Protein AF-A0A2K8NVU2-F1 (afdb_monomer)

Secondary structure (DSSP, 8-state):
-HHHHHHHTT--SBPGGGPBPHHHHHHHHHTTEEEPPPSSTTSPP-EEEPHHHHHHHHTS-S-HHHHHHHHHHHHHHHHHHHHHHHHHHHHSPPP-EEEEETTT--EEEESS----B-TTT-PBEEE---

Mean predicted aligned error: 15.33 Å

Nearest PDB structures (foldseek):
  1cfw-assembly1_A  TM=6.955E-01  e=1.446E-01  Megalodesulfovibrio gigas
  1dcd-assembly1_A  TM=6.981E-01  e=4.966E-01  Megalodesulfovibrio gigas
  1dhg-assembly1_A  TM=6.932E-01  e=5.282E-01  Megalodesulfovibrio gigas
  2ji3-assembly2_D  TM=7.157E-01  e=2.971E+00  Desulfarculus baarsii
  8s0b-assembly1_3  TM=6.403E-01  e=1.814E+00  Homo sapiens

Sequence (130 aa):
MVHQYCHQIEVRDTSSNGRHNRKFKYYAEQVHLKVHSPIIKHIGYTTDVSEYLNKYFEDLDIDHTKINAFKNVNWLNNHADLQAEIEKMLAEKPKRYKYECGLCFYDFSSKHDMELKCLKCENPLVKKSL

pLDDT: mean 76.45, std 11.96, range [46.09, 92.44]

Radius of gyration: 23.17 Å; Cα contacts (8 Å, |Δi|>4): 134; chains: 1; bounding box: 42×27×65 Å

Organism: NCBI:txid214888

Solvent-accessible surface area (backbone atoms only — not comparable to full-atom values): 7814 Å² total; per-residue (Å²): 108,64,69,59,52,32,50,76,70,73,38,50,60,56,37,90,72,36,32,65,17,72,68,36,48,51,59,36,45,74,72,47,36,39,81,52,78,46,94,43,62,80,50,78,85,57,70,45,79,24,73,67,53,49,51,56,53,70,71,45,99,61,70,59,66,63,53,50,51,55,50,49,60,60,45,60,76,73,34,58,70,56,51,53,49,50,52,53,57,67,69,54,68,79,68,67,42,38,28,33,21,90,85,76,68,50,74,49,76,34,79,57,93,73,94,45,60,33,93,87,76,66,43,65,41,42,77,52,83,129

Structure (mmCIF, N/CA/C/O backbone):
data_AF-A0A2K8NVU2-F1
#
_entry.id   AF-A0A2K8NVU2-F1
#
loop_
_atom_site.group_PDB
_atom_site.id
_atom_site.type_symbol
_atom_site.label_atom_id
_atom_site.label_alt_id
_atom_site.label_comp_id
_atom_site.label_asym_id
_atom_site.label_entity_id
_atom_site.label_seq_id
_atom_site.pdbx_PDB_ins_code
_atom_site.Cartn_x
_atom_site.Cartn_y
_atom_site.Cartn_z
_atom_site.occupancy
_atom_site.B_iso_or_equiv
_atom_site.auth_seq_id
_atom_site.auth_comp_id
_atom_site.auth_asym_id
_atom_site.auth_atom_id
_atom_site.pdbx_PDB_model_num
ATOM 1 N N . MET A 1 1 ? 0.816 2.705 -18.218 1.00 67.19 1 MET A N 1
ATOM 2 C CA . MET A 1 1 ? -0.030 1.989 -19.203 1.00 67.19 1 MET A CA 1
ATOM 3 C C . MET A 1 1 ? -1.211 1.259 -18.565 1.00 67.19 1 MET A C 1
ATOM 5 O O . MET A 1 1 ? -2.327 1.565 -18.950 1.00 67.19 1 MET A O 1
ATOM 9 N N . VAL A 1 2 ? -1.028 0.376 -17.570 1.00 79.81 2 VAL A N 1
ATOM 10 C CA . VAL A 1 2 ? -2.155 -0.341 -16.916 1.00 79.81 2 VAL A CA 1
ATOM 11 C C . VAL A 1 2 ? -3.229 0.577 -16.335 1.00 79.81 2 VAL A C 1
ATOM 13 O O . VAL A 1 2 ? -4.403 0.351 -16.586 1.00 79.81 2 VAL A O 1
ATOM 16 N N . HIS A 1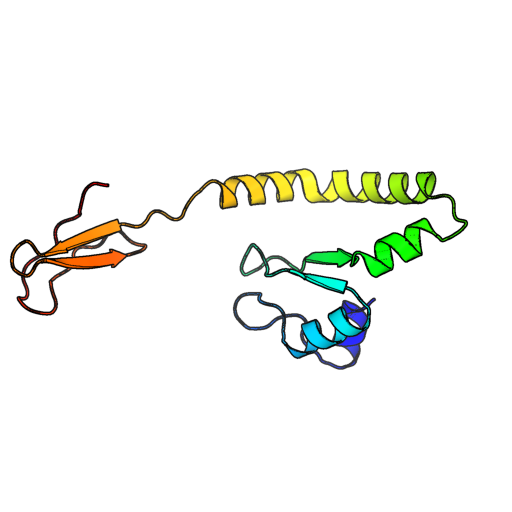 3 ? -2.838 1.637 -15.622 1.00 73.94 3 HIS A N 1
ATOM 17 C CA . HIS A 1 3 ? -3.777 2.630 -15.082 1.00 73.94 3 HIS A CA 1
ATOM 18 C C . HIS A 1 3 ? -4.675 3.239 -16.170 1.00 73.94 3 HIS A C 1
ATOM 20 O O . HIS A 1 3 ? -5.885 3.346 -16.014 1.00 73.94 3 HIS A O 1
ATOM 26 N N . GLN A 1 4 ? -4.086 3.574 -17.319 1.00 74.31 4 GLN A N 1
ATOM 27 C CA . GLN A 1 4 ? -4.809 4.158 -18.445 1.00 74.31 4 GLN A CA 1
ATOM 28 C C . GLN A 1 4 ? -5.745 3.144 -19.115 1.00 74.31 4 GLN A C 1
ATOM 30 O O . GLN A 1 4 ? -6.880 3.490 -19.426 1.00 74.31 4 GLN A O 1
ATOM 35 N N . TYR A 1 5 ? -5.303 1.893 -19.273 1.00 81.81 5 TYR A N 1
ATOM 36 C CA . TYR A 1 5 ? -6.149 0.805 -19.769 1.00 81.81 5 TYR A CA 1
ATOM 37 C C . TYR A 1 5 ? -7.344 0.558 -18.839 1.00 81.81 5 TYR A C 1
ATOM 39 O O . TYR A 1 5 ? -8.484 0.576 -19.291 1.00 81.81 5 TYR A O 1
ATOM 47 N N . CYS A 1 6 ? -7.103 0.407 -17.533 1.00 83.00 6 CYS A N 1
ATOM 48 C CA . CYS A 1 6 ? -8.152 0.224 -16.529 1.00 83.00 6 CYS A CA 1
ATOM 49 C C . CYS A 1 6 ? -9.149 1.389 -16.531 1.00 83.00 6 CYS A C 1
ATOM 51 O O . CYS A 1 6 ? -10.354 1.152 -16.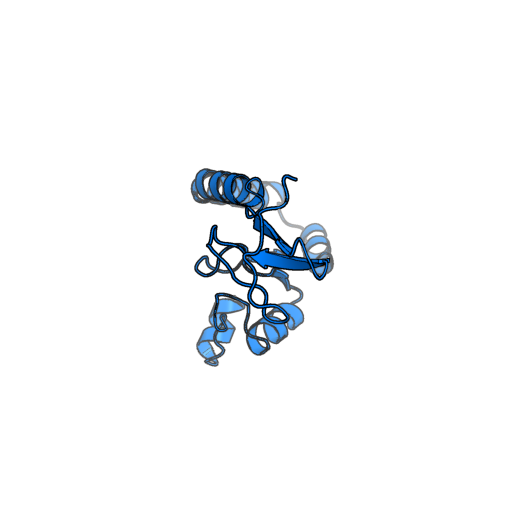520 1.00 83.00 6 CYS A O 1
ATOM 53 N N . HIS A 1 7 ? -8.665 2.628 -16.643 1.00 81.56 7 HIS A N 1
ATOM 54 C CA . HIS A 1 7 ? -9.517 3.807 -16.770 1.00 81.56 7 HIS A CA 1
ATOM 55 C C . HIS A 1 7 ? -10.415 3.755 -18.018 1.00 81.56 7 HIS A C 1
ATOM 57 O O . HIS A 1 7 ? -11.602 4.052 -17.927 1.00 81.56 7 HIS A O 1
ATOM 63 N N . GLN A 1 8 ? -9.878 3.351 -19.175 1.00 87.50 8 GLN A N 1
ATOM 64 C CA . GLN A 1 8 ? -10.642 3.231 -20.427 1.00 87.50 8 GLN A CA 1
ATOM 65 C C . GLN A 1 8 ? -11.762 2.183 -20.359 1.00 87.50 8 GLN A C 1
ATOM 67 O O . GLN A 1 8 ? -12.778 2.347 -21.026 1.00 87.50 8 GLN A O 1
ATOM 72 N N . ILE A 1 9 ? -11.596 1.134 -19.548 1.00 89.38 9 ILE A N 1
ATOM 73 C CA . ILE A 1 9 ? -12.610 0.085 -19.333 1.00 89.38 9 ILE A CA 1
ATOM 74 C C . ILE A 1 9 ? -13.405 0.278 -18.030 1.00 89.38 9 ILE A C 1
ATOM 76 O O . ILE A 1 9 ? -13.975 -0.679 -17.502 1.00 89.38 9 ILE A O 1
ATOM 80 N N . GLU A 1 10 ? -13.399 1.497 -17.481 1.00 87.56 10 GLU A N 1
ATOM 81 C CA . GLU A 1 10 ? -14.121 1.895 -16.262 1.00 87.56 10 GLU A CA 1
ATOM 82 C C . GLU A 1 10 ? -13.770 1.071 -15.007 1.00 87.56 10 GLU A C 1
ATOM 84 O O . GLU A 1 10 ? -14.504 1.020 -14.012 1.00 87.56 10 GLU A O 1
ATOM 89 N N . VAL A 1 11 ? -12.606 0.426 -15.008 1.00 86.12 11 VAL A N 1
ATOM 90 C CA . VAL A 1 11 ? -12.055 -0.233 -13.832 1.00 86.12 11 VAL A CA 1
ATOM 91 C C . VAL A 1 11 ? -11.384 0.827 -12.978 1.00 86.12 11 VAL A C 1
ATOM 93 O O . VAL A 1 11 ? -10.339 1.370 -13.320 1.00 86.12 11 VAL A O 1
ATOM 96 N N . ARG A 1 12 ? -11.982 1.096 -11.817 1.00 82.44 12 ARG A N 1
ATOM 97 C CA . ARG A 1 12 ? -11.358 1.952 -10.810 1.00 82.44 12 ARG A CA 1
ATOM 98 C C . ARG A 1 12 ? -10.084 1.300 -10.317 1.00 82.44 12 ARG A C 1
ATOM 100 O O . ARG A 1 12 ? -10.108 0.154 -9.870 1.00 82.44 12 ARG A O 1
ATOM 107 N N . ASP A 1 13 ? -9.018 2.077 -10.283 1.00 74.12 13 ASP A N 1
ATOM 108 C CA . ASP A 1 13 ? -7.774 1.622 -9.692 1.00 74.12 13 ASP A CA 1
ATOM 109 C C . ASP A 1 13 ? -7.960 1.428 -8.175 1.00 74.12 13 ASP A C 1
ATOM 111 O O . ASP A 1 13 ? -7.405 0.486 -7.609 1.00 74.12 13 ASP A O 1
ATOM 115 N N . THR A 1 14 ? -8.801 2.255 -7.515 1.00 72.94 14 THR A N 1
ATOM 116 C CA . THR A 1 14 ? -9.146 2.246 -6.067 1.00 72.94 14 THR A CA 1
ATOM 117 C C . THR A 1 14 ? -10.462 1.606 -5.664 1.00 72.94 14 THR A C 1
ATOM 119 O O . THR A 1 14 ? -11.495 1.687 -6.323 1.00 72.94 14 THR A O 1
ATOM 122 N N . SER A 1 15 ? -10.397 0.961 -4.499 1.00 73.88 15 SER A N 1
ATOM 123 C CA . SER A 1 15 ? -11.511 0.623 -3.628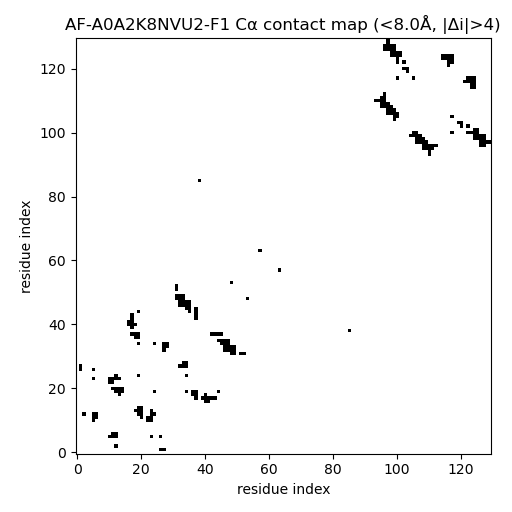 1.00 73.88 15 SER A CA 1
ATOM 124 C C . SER A 1 15 ? -11.552 1.598 -2.444 1.00 73.88 15 SER A C 1
ATOM 126 O O . SER A 1 15 ? -10.656 2.423 -2.249 1.00 73.88 15 SER A O 1
ATOM 128 N N . SER A 1 16 ? -12.604 1.517 -1.632 1.00 69.69 16 SER A N 1
ATOM 129 C CA . SER A 1 16 ? -12.739 2.316 -0.411 1.00 69.69 16 SER A CA 1
ATOM 130 C C . SER A 1 16 ? -11.494 2.215 0.483 1.00 69.69 16 SER A C 1
ATOM 132 O O . SER A 1 16 ? -11.016 1.110 0.743 1.00 69.69 16 SER A O 1
ATOM 134 N N . ASN A 1 17 ? -11.028 3.351 1.019 1.00 66.06 17 ASN A N 1
ATOM 135 C CA . ASN A 1 17 ? -9.814 3.483 1.846 1.00 66.06 17 ASN A CA 1
ATOM 136 C C . ASN A 1 17 ? -8.477 3.333 1.096 1.00 66.06 17 ASN A C 1
ATOM 138 O O . ASN A 1 17 ? -7.490 2.900 1.688 1.00 66.06 17 ASN A O 1
ATOM 142 N N . GLY A 1 18 ? -8.447 3.647 -0.198 1.00 67.88 18 GLY A N 1
ATOM 143 C CA . GLY A 1 18 ? -7.218 3.710 -0.987 1.00 67.88 18 GLY A CA 1
ATOM 144 C C . GLY A 1 18 ? -6.718 2.361 -1.495 1.00 67.88 18 GLY A C 1
ATOM 145 O O . GLY A 1 18 ? -5.883 2.350 -2.379 1.00 67.88 18 GLY A O 1
ATOM 146 N N . ARG A 1 19 ? -7.218 1.215 -1.007 1.00 72.00 19 ARG A N 1
ATOM 147 C CA . ARG A 1 19 ? -6.747 -0.121 -1.433 1.00 72.00 19 ARG A CA 1
ATOM 148 C C . ARG A 1 19 ? -7.004 -0.372 -2.919 1.00 72.00 19 ARG A C 1
ATOM 150 O O . ARG A 1 19 ? -8.072 -0.013 -3.411 1.00 72.00 19 ARG A O 1
ATOM 157 N N . HIS A 1 20 ? -6.109 -1.095 -3.589 1.00 75.12 20 HIS A N 1
ATOM 158 C CA . HIS A 1 20 ? -6.333 -1.520 -4.972 1.00 75.12 20 HIS A CA 1
ATOM 159 C C . HIS A 1 20 ? -7.643 -2.289 -5.147 1.00 75.12 20 HIS A C 1
ATOM 161 O O . HIS A 1 20 ? -7.963 -3.199 -4.376 1.00 75.12 20 HIS A O 1
ATOM 167 N N . ASN A 1 21 ? -8.386 -1.944 -6.196 1.00 84.62 21 ASN A N 1
ATOM 168 C CA . ASN A 1 21 ? -9.544 -2.717 -6.614 1.00 84.62 21 ASN A CA 1
ATOM 169 C C . ASN A 1 21 ? -9.103 -4.115 -7.081 1.00 84.62 21 ASN A C 1
ATOM 171 O O . ASN A 1 21 ? -8.086 -4.259 -7.757 1.00 84.62 21 ASN A O 1
ATOM 175 N N . ARG A 1 22 ? -9.889 -5.155 -6.773 1.00 86.06 22 ARG A N 1
ATOM 176 C CA . ARG A 1 22 ? -9.590 -6.534 -7.192 1.00 86.06 22 ARG A CA 1
ATOM 177 C C . ARG A 1 22 ? -9.466 -6.671 -8.716 1.00 86.06 22 ARG A C 1
ATOM 179 O O . ARG A 1 22 ? -8.613 -7.420 -9.175 1.00 86.06 22 ARG A O 1
ATOM 186 N N . LYS A 1 23 ? -10.278 -5.934 -9.485 1.00 87.75 23 LYS A N 1
ATOM 187 C CA . LYS A 1 23 ? -10.213 -5.910 -10.954 1.00 87.75 23 LYS A CA 1
ATOM 188 C C . LYS A 1 23 ? -8.937 -5.234 -11.447 1.00 87.75 23 LYS A C 1
ATOM 190 O O . LYS A 1 23 ? -8.262 -5.795 -12.298 1.00 87.75 23 LYS A O 1
ATOM 195 N N . PHE A 1 24 ? -8.570 -4.084 -10.878 1.00 87.56 24 PHE A N 1
ATOM 196 C CA . PHE A 1 24 ? -7.297 -3.434 -11.201 1.00 87.56 24 PHE A CA 1
ATOM 197 C C . PHE A 1 24 ? -6.120 -4.366 -10.919 1.00 87.56 24 PHE A C 1
ATOM 199 O O . PHE A 1 24 ? -5.285 -4.587 -11.789 1.00 87.56 24 PHE A O 1
ATOM 206 N N . LYS A 1 25 ? -6.091 -4.947 -9.713 1.00 86.75 25 LYS A N 1
ATOM 207 C CA . LYS A 1 25 ? -5.034 -5.863 -9.290 1.00 86.75 25 LYS A CA 1
ATOM 208 C C . LYS A 1 25 ? -4.890 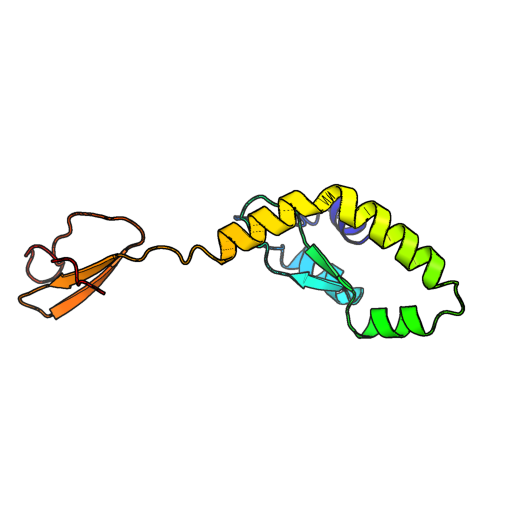-7.024 -10.273 1.00 86.75 25 LYS A C 1
ATOM 210 O O . LYS A 1 25 ? -3.781 -7.307 -10.698 1.00 86.75 25 LYS A O 1
ATOM 215 N N . TYR A 1 26 ? -6.009 -7.619 -10.679 1.00 89.19 26 TYR A N 1
ATOM 216 C CA . TYR A 1 26 ? -6.024 -8.674 -11.685 1.00 89.19 26 TYR A CA 1
ATOM 217 C C . TYR A 1 26 ? -5.344 -8.235 -12.990 1.00 89.19 26 TYR A C 1
ATOM 219 O O . TYR A 1 26 ? -4.398 -8.886 -13.419 1.00 89.19 26 TYR A O 1
ATOM 227 N N . TYR A 1 27 ? -5.757 -7.114 -13.591 1.00 87.75 27 TYR A N 1
ATOM 228 C CA . TYR A 1 27 ? -5.161 -6.639 -14.848 1.00 87.75 27 TYR A CA 1
ATOM 229 C C . TYR A 1 27 ? -3.685 -6.246 -14.709 1.00 87.75 27 TYR A C 1
ATOM 231 O O . TYR A 1 27 ? -2.899 -6.500 -15.617 1.00 87.75 27 TYR A O 1
ATOM 239 N N . ALA A 1 28 ? -3.295 -5.659 -13.577 1.00 85.94 28 ALA A N 1
ATOM 240 C CA . ALA A 1 28 ? -1.902 -5.334 -13.291 1.00 85.94 28 ALA A CA 1
ATOM 241 C C . ALA A 1 28 ? -1.033 -6.599 -13.179 1.00 85.94 28 ALA A C 1
ATOM 243 O O . ALA A 1 28 ? 0.050 -6.659 -13.755 1.00 85.94 28 ALA A O 1
ATOM 244 N N . GLU A 1 29 ? -1.523 -7.633 -12.496 1.00 86.94 29 GLU A N 1
ATOM 245 C CA . GLU A 1 29 ? -0.816 -8.910 -12.361 1.00 86.94 29 GLU A CA 1
ATOM 246 C C . GLU A 1 29 ? -0.733 -9.674 -13.695 1.00 86.94 29 GLU A C 1
ATOM 248 O O . GLU A 1 29 ? 0.275 -10.333 -13.941 1.00 86.94 29 GLU A O 1
ATOM 253 N N . GLN A 1 30 ? -1.724 -9.537 -14.592 1.00 87.25 30 GLN A N 1
ATOM 254 C CA . GLN A 1 30 ? -1.676 -10.123 -15.945 1.00 87.25 30 GLN A CA 1
ATOM 255 C C . GLN A 1 30 ? -0.524 -9.579 -16.798 1.00 87.25 30 GLN A C 1
ATOM 257 O O . GLN A 1 30 ? -0.008 -10.292 -17.650 1.00 87.25 30 GLN A O 1
ATOM 262 N N . VAL A 1 31 ? -0.103 -8.335 -16.566 1.00 84.00 31 VAL A N 1
ATOM 263 C CA . VAL A 1 31 ? 1.070 -7.750 -17.234 1.00 84.00 31 VAL A CA 1
ATOM 264 C C . VAL A 1 31 ? 2.317 -7.805 -16.355 1.00 84.00 31 VAL A C 1
ATOM 266 O O . VAL A 1 31 ? 3.233 -7.008 -16.530 1.00 84.00 31 VAL A O 1
ATOM 269 N N . HIS A 1 32 ? 2.348 -8.724 -15.390 1.00 81.81 32 HIS A N 1
ATOM 270 C CA . HIS A 1 32 ? 3.489 -8.968 -14.514 1.00 81.81 32 HIS A CA 1
ATOM 271 C C . HIS A 1 32 ? 3.920 -7.750 -13.676 1.00 81.81 32 HIS A C 1
ATOM 273 O O . HIS A 1 32 ? 5.105 -7.585 -13.381 1.00 81.81 32 HIS A O 1
ATOM 279 N N . LEU A 1 33 ? 2.983 -6.901 -13.248 1.00 82.69 33 LEU A N 1
ATOM 280 C CA . LEU A 1 33 ? 3.251 -5.879 -12.234 1.00 82.69 33 LEU A CA 1
ATOM 281 C C . LEU A 1 33 ? 2.938 -6.405 -10.833 1.00 82.69 33 LEU A C 1
ATOM 283 O O . LEU A 1 33 ? 1.969 -7.136 -10.621 1.00 82.69 33 LEU A O 1
ATOM 287 N N . LYS A 1 34 ? 3.743 -5.987 -9.856 1.00 80.81 34 LYS A N 1
ATOM 288 C CA . LYS A 1 34 ? 3.502 -6.240 -8.439 1.00 80.81 34 LYS A CA 1
ATOM 289 C C . LYS A 1 34 ? 2.721 -5.075 -7.844 1.00 80.81 34 LYS A C 1
ATOM 291 O O . LYS A 1 34 ? 3.109 -3.916 -7.957 1.00 80.81 34 LYS A O 1
ATOM 296 N N . VAL A 1 35 ? 1.600 -5.398 -7.212 1.00 77.81 35 VAL A N 1
ATOM 297 C CA . VAL A 1 35 ? 0.640 -4.422 -6.693 1.00 77.81 35 VAL A CA 1
ATOM 298 C C . VAL A 1 35 ? 0.786 -4.323 -5.176 1.00 77.81 35 VAL A C 1
ATOM 300 O O . VAL A 1 35 ? 0.526 -5.297 -4.463 1.00 77.81 35 VAL A O 1
ATOM 303 N N . HIS A 1 36 ? 1.192 -3.157 -4.672 1.00 75.94 36 HIS A N 1
ATOM 304 C CA . HIS A 1 36 ? 1.441 -2.946 -3.246 1.00 75.94 36 HIS A CA 1
ATOM 305 C C . HIS A 1 36 ? 0.221 -2.362 -2.546 1.00 75.94 36 HIS A C 1
ATOM 307 O O . HIS A 1 36 ? -0.518 -1.560 -3.102 1.00 75.94 36 HIS A O 1
ATOM 313 N N . SER A 1 37 ? -0.021 -2.753 -1.292 1.00 70.31 37 SER A N 1
ATOM 314 C CA . SER A 1 37 ? -1.055 -2.057 -0.523 1.00 70.31 37 SER A CA 1
ATOM 315 C C . SER A 1 37 ? -0.632 -0.599 -0.317 1.00 70.31 37 SER A C 1
ATOM 317 O O . SER A 1 37 ? 0.525 -0.367 0.034 1.00 70.31 37 SER A O 1
ATOM 319 N N . PRO A 1 38 ? -1.542 0.370 -0.499 1.00 66.69 38 PRO A N 1
ATOM 320 C CA . PRO A 1 38 ? -1.215 1.772 -0.301 1.00 66.69 38 PRO A CA 1
ATOM 321 C C . PRO A 1 38 ? -0.779 1.993 1.137 1.00 66.69 38 PRO A C 1
ATOM 323 O O . PRO A 1 38 ? -1.431 1.522 2.075 1.00 66.69 38 PRO A O 1
ATOM 326 N N . ILE A 1 39 ? 0.309 2.738 1.288 1.00 64.81 39 ILE A N 1
ATOM 327 C CA . ILE A 1 39 ? 0.874 3.082 2.591 1.00 64.81 39 ILE A CA 1
ATOM 328 C C . ILE A 1 39 ? -0.056 4.075 3.314 1.00 64.81 39 ILE A C 1
ATOM 330 O O . ILE A 1 39 ? -0.218 4.001 4.530 1.00 64.81 39 ILE A O 1
ATOM 334 N N . ILE A 1 40 ? -0.744 4.952 2.567 1.00 64.12 40 ILE A N 1
ATOM 335 C CA . ILE A 1 40 ? -1.639 5.996 3.092 1.00 64.12 40 ILE A CA 1
ATOM 336 C C . ILE A 1 40 ? -2.991 5.944 2.360 1.00 64.12 40 ILE A C 1
ATOM 338 O O . ILE A 1 40 ? -3.040 5.737 1.151 1.00 64.12 40 ILE A O 1
ATOM 342 N N . LYS A 1 41 ? -4.104 6.171 3.082 1.00 57.41 41 LYS A N 1
ATOM 343 C CA . LYS A 1 41 ? -5.498 6.072 2.576 1.00 57.41 41 LYS A CA 1
ATOM 344 C C . LYS A 1 41 ? -5.829 6.957 1.355 1.00 57.41 41 LYS A C 1
ATOM 346 O O . LYS A 1 41 ? -6.896 6.769 0.772 1.00 57.41 41 LYS A O 1
ATOM 351 N N . HIS A 1 42 ? -4.957 7.899 0.990 1.00 53.59 42 HIS A N 1
ATOM 352 C CA . HIS A 1 42 ? -5.210 8.944 -0.012 1.00 53.59 42 HIS A CA 1
ATOM 353 C C . HIS A 1 42 ? -4.046 9.196 -0.978 1.00 53.59 42 HIS A C 1
ATOM 355 O O . HIS A 1 42 ? -4.164 10.068 -1.834 1.00 53.59 42 HIS A O 1
ATOM 361 N N . ILE A 1 43 ? -2.942 8.455 -0.860 1.00 56.84 43 ILE A N 1
ATOM 362 C CA . ILE A 1 43 ? -1.842 8.559 -1.822 1.00 56.84 43 ILE A CA 1
ATOM 363 C C . ILE A 1 43 ? -2.090 7.559 -2.946 1.00 56.84 43 ILE A C 1
ATOM 365 O O . ILE A 1 43 ? -2.599 6.459 -2.713 1.00 56.84 43 ILE A O 1
ATOM 369 N N . GLY A 1 44 ? -1.774 7.988 -4.169 1.00 51.88 44 GLY A N 1
ATOM 370 C CA . GLY A 1 44 ? -1.830 7.158 -5.362 1.00 51.88 44 GLY A CA 1
ATOM 371 C C . GLY A 1 44 ? -0.962 5.904 -5.249 1.00 51.88 44 GLY A C 1
ATOM 372 O O . GLY A 1 44 ? -0.204 5.694 -4.305 1.00 51.88 44 GLY A O 1
ATOM 373 N N . TYR A 1 45 ? -1.115 5.035 -6.228 1.00 62.66 45 TYR A N 1
ATOM 374 C CA . TYR A 1 45 ? -0.568 3.693 -6.185 1.00 62.66 45 TYR A CA 1
ATOM 375 C C . TYR A 1 45 ? 0.914 3.589 -6.442 1.00 62.66 45 TYR A C 1
ATOM 377 O O . TYR A 1 45 ? 1.447 4.288 -7.297 1.00 62.66 45 TYR A O 1
ATOM 385 N N . THR A 1 46 ? 1.529 2.603 -5.795 1.00 63.81 46 THR A N 1
ATOM 386 C CA . THR A 1 46 ? 2.843 2.097 -6.167 1.00 63.81 46 THR A CA 1
ATOM 387 C C . THR A 1 46 ? 2.701 0.696 -6.756 1.00 63.81 46 THR A C 1
ATOM 389 O O . THR A 1 46 ? 2.189 -0.239 -6.134 1.00 63.81 46 THR A O 1
ATOM 392 N N . THR A 1 47 ? 3.118 0.569 -8.010 1.00 67.38 47 THR A N 1
ATOM 393 C CA . THR A 1 47 ? 3.293 -0.713 -8.689 1.00 67.38 47 THR A CA 1
ATOM 394 C C . THR A 1 47 ? 4.765 -0.881 -8.991 1.00 67.38 47 THR A C 1
ATOM 396 O O . THR A 1 47 ? 5.344 -0.004 -9.632 1.00 67.38 47 THR A O 1
ATOM 399 N N . ASP A 1 48 ? 5.325 -2.013 -8.593 1.00 70.94 48 ASP A N 1
ATOM 400 C CA . ASP A 1 48 ? 6.702 -2.354 -8.918 1.00 70.94 48 ASP A CA 1
ATOM 401 C C . ASP A 1 48 ? 6.739 -3.336 -10.084 1.00 70.94 48 ASP A C 1
ATOM 403 O O . ASP A 1 48 ? 5.825 -4.140 -10.305 1.00 70.94 48 ASP A O 1
ATOM 407 N N . VAL A 1 49 ? 7.820 -3.263 -10.848 1.00 76.00 49 VAL A N 1
ATOM 408 C CA . VAL A 1 49 ? 8.113 -4.226 -11.905 1.00 76.00 49 VAL A CA 1
ATOM 409 C C . VAL A 1 49 ? 8.392 -5.583 -11.246 1.00 76.00 49 VAL A C 1
ATOM 411 O O . VAL A 1 49 ? 9.166 -5.660 -10.291 1.00 76.00 49 VAL A O 1
ATOM 414 N N . SER A 1 50 ? 7.742 -6.659 -11.703 1.00 77.06 50 SER A N 1
ATOM 415 C CA . SER A 1 50 ? 8.041 -8.000 -11.176 1.00 77.06 50 SER A CA 1
ATOM 416 C C . SER A 1 50 ? 9.460 -8.447 -11.530 1.00 77.06 50 SER A C 1
ATOM 418 O O . SER A 1 50 ? 10.052 -7.973 -12.498 1.00 77.06 50 SER A O 1
ATOM 420 N N . GLU A 1 51 ? 9.981 -9.435 -10.798 1.00 77.50 51 GLU A N 1
ATOM 421 C CA . GLU A 1 51 ? 11.288 -10.040 -11.094 1.00 77.50 51 GLU A CA 1
ATOM 422 C C . GLU A 1 51 ? 11.400 -10.550 -12.536 1.00 77.50 51 GLU A C 1
ATOM 424 O O . GLU A 1 51 ? 12.461 -10.437 -13.141 1.00 77.50 51 GLU A O 1
ATOM 429 N N . TYR A 1 52 ? 10.308 -11.065 -13.107 1.00 76.94 52 TYR A N 1
ATOM 430 C CA . TYR A 1 52 ? 10.276 -11.514 -14.498 1.00 76.94 52 TYR A CA 1
ATOM 431 C C . TYR A 1 52 ? 10.527 -10.362 -15.478 1.00 76.94 52 TYR A C 1
ATOM 433 O O . TYR A 1 52 ? 11.373 -10.475 -16.360 1.00 76.94 52 TYR A O 1
ATOM 441 N N . LEU A 1 53 ? 9.827 -9.239 -15.303 1.00 76.69 53 LEU A N 1
ATOM 442 C CA . LEU A 1 53 ? 10.006 -8.069 -16.161 1.00 76.69 53 LEU A CA 1
ATOM 443 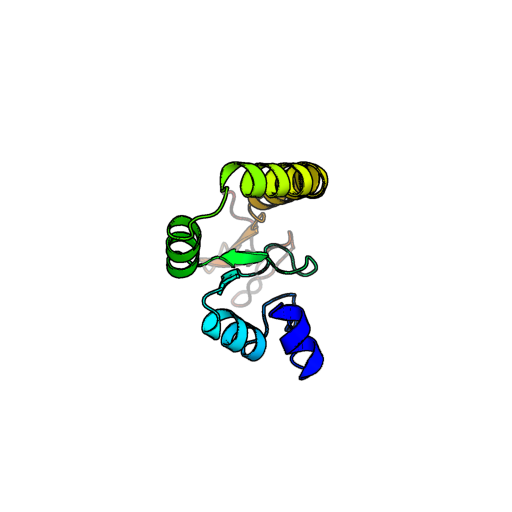C C . LEU A 1 53 ? 11.341 -7.363 -15.919 1.00 76.69 53 LEU A C 1
ATOM 445 O O . LEU A 1 53 ? 11.872 -6.777 -16.854 1.00 76.69 53 LEU A O 1
ATOM 449 N N . ASN A 1 54 ? 11.886 -7.419 -14.701 1.00 78.56 54 ASN A N 1
ATOM 450 C CA . ASN A 1 54 ? 13.230 -6.911 -14.429 1.00 78.56 54 ASN A CA 1
ATOM 451 C C . ASN A 1 54 ? 14.282 -7.712 -15.195 1.00 78.56 54 ASN A C 1
ATOM 453 O O . ASN A 1 54 ? 15.103 -7.107 -15.871 1.00 78.56 54 ASN A O 1
ATOM 457 N N . LYS A 1 55 ? 14.200 -9.049 -15.181 1.00 80.44 55 LYS A N 1
ATOM 458 C CA . LYS A 1 55 ? 15.082 -9.899 -15.995 1.00 80.44 55 LYS A CA 1
ATOM 459 C C . LYS A 1 55 ? 14.906 -9.641 -17.485 1.00 80.44 55 LYS A C 1
ATOM 461 O O . LYS A 1 55 ? 15.880 -9.422 -18.186 1.00 80.44 55 LYS A O 1
ATOM 466 N N . TYR A 1 56 ? 13.659 -9.579 -17.952 1.00 81.44 56 TYR A N 1
ATOM 467 C CA . TYR A 1 56 ? 13.380 -9.241 -19.345 1.00 81.44 56 TYR A CA 1
ATOM 468 C C . TYR A 1 56 ? 13.962 -7.876 -19.726 1.00 81.44 56 TYR A C 1
ATOM 470 O O . TYR A 1 56 ? 14.505 -7.731 -20.810 1.00 81.44 56 TYR A O 1
ATOM 478 N N . PHE A 1 57 ? 13.864 -6.879 -18.842 1.00 81.31 57 PHE A N 1
ATOM 479 C CA . PHE A 1 57 ? 14.488 -5.578 -19.046 1.00 81.31 57 PHE A CA 1
ATOM 480 C C . PHE A 1 57 ? 16.010 -5.708 -19.128 1.00 81.31 57 PHE A C 1
ATOM 482 O O . PHE A 1 57 ? 16.572 -5.217 -20.093 1.00 81.31 57 PHE A O 1
ATOM 489 N N . GLU A 1 58 ? 16.661 -6.395 -18.187 1.00 83.25 58 GLU A N 1
ATOM 490 C CA . GLU A 1 58 ? 18.115 -6.633 -18.184 1.00 83.25 58 GLU A CA 1
ATOM 491 C C . GLU A 1 58 ? 18.613 -7.343 -19.457 1.00 83.25 58 GLU A C 1
ATOM 493 O O . GLU A 1 58 ? 19.691 -7.015 -19.949 1.00 83.25 58 GLU A O 1
ATOM 498 N N . ASP A 1 59 ? 17.806 -8.245 -20.021 1.00 86.25 59 ASP A N 1
ATOM 499 C CA . ASP A 1 59 ? 18.122 -9.007 -21.236 1.00 86.25 59 ASP A CA 1
ATOM 500 C C . ASP A 1 59 ? 17.949 -8.200 -22.540 1.00 86.25 59 ASP A C 1
ATOM 502 O O . ASP A 1 59 ? 18.367 -8.649 -23.611 1.00 86.25 59 ASP A O 1
ATOM 506 N N . LEU A 1 60 ? 17.326 -7.016 -22.495 1.00 83.50 60 LEU A N 1
ATOM 507 C CA . LEU A 1 60 ? 17.204 -6.158 -23.674 1.00 83.50 60 LEU A CA 1
ATOM 508 C C . LEU A 1 60 ? 18.561 -5.535 -24.021 1.00 83.50 60 LEU A C 1
ATOM 510 O O . LEU A 1 60 ? 19.214 -4.926 -23.172 1.00 83.50 60 LEU A O 1
ATOM 514 N N . ASP A 1 61 ? 18.930 -5.598 -25.302 1.00 85.81 61 ASP A N 1
ATOM 515 C CA . ASP A 1 61 ? 20.112 -4.927 -25.859 1.00 85.81 61 ASP A CA 1
ATOM 516 C C . ASP A 1 61 ? 19.859 -3.415 -26.019 1.00 85.81 61 ASP A C 1
ATOM 518 O O . ASP A 1 61 ? 19.670 -2.877 -27.111 1.00 85.81 61 ASP A O 1
ATOM 522 N N . ILE A 1 62 ? 19.738 -2.732 -24.880 1.00 84.56 62 ILE A N 1
ATOM 523 C CA . ILE A 1 62 ? 19.495 -1.294 -24.763 1.00 84.56 62 ILE A CA 1
ATOM 524 C C . ILE A 1 62 ? 20.503 -0.664 -23.800 1.00 84.56 62 ILE A C 1
ATOM 526 O O . ILE A 1 62 ? 21.067 -1.314 -22.924 1.00 84.56 62 ILE A O 1
ATOM 530 N N . ASP A 1 63 ? 20.713 0.645 -23.933 1.00 84.56 63 ASP A N 1
ATOM 531 C CA . ASP A 1 63 ? 21.599 1.402 -23.045 1.00 84.56 63 ASP A CA 1
ATOM 532 C C . ASP A 1 63 ? 20.934 1.624 -21.673 1.00 84.56 63 ASP A C 1
ATOM 534 O O . ASP A 1 63 ? 20.313 2.658 -21.394 1.00 84.56 63 ASP A O 1
ATOM 538 N N . HIS A 1 64 ? 21.067 0.617 -20.809 1.00 78.56 64 HIS A N 1
ATOM 539 C CA . HIS A 1 64 ? 20.548 0.606 -19.439 1.00 78.56 64 HIS A CA 1
ATOM 540 C C . HIS A 1 64 ? 21.029 1.796 -18.611 1.00 78.56 64 HIS A C 1
ATOM 542 O O . HIS A 1 64 ? 20.292 2.308 -17.766 1.00 78.56 64 HIS A O 1
ATOM 548 N N . THR A 1 65 ? 22.241 2.286 -18.879 1.00 81.88 65 THR A N 1
ATOM 549 C CA . THR A 1 65 ? 22.846 3.409 -18.156 1.00 81.88 65 THR A CA 1
ATOM 550 C C . THR A 1 65 ? 22.069 4.698 -18.402 1.00 81.88 65 THR A C 1
ATOM 552 O O . THR A 1 65 ? 21.727 5.403 -17.451 1.00 81.88 65 THR A O 1
ATOM 555 N N . LYS A 1 66 ? 21.712 4.988 -19.660 1.00 75.25 66 LYS A N 1
ATOM 556 C CA . LYS A 1 66 ? 20.897 6.167 -20.005 1.00 75.25 66 LYS A CA 1
ATOM 557 C C . LYS A 1 66 ? 19.487 6.087 -19.434 1.00 75.25 66 LYS A C 1
ATOM 559 O O . LYS A 1 66 ? 18.967 7.090 -18.945 1.00 75.25 66 LYS A O 1
ATOM 564 N N . ILE A 1 67 ? 18.879 4.902 -19.452 1.00 74.06 67 ILE A N 1
ATOM 565 C CA . ILE A 1 67 ? 17.536 4.696 -18.895 1.00 74.06 67 ILE A CA 1
ATOM 566 C C . ILE A 1 67 ? 17.547 4.899 -17.378 1.00 74.06 67 ILE A C 1
ATOM 568 O O . ILE A 1 67 ? 16.686 5.598 -16.843 1.00 74.06 67 ILE A O 1
ATOM 572 N N . ASN A 1 68 ? 18.533 4.337 -16.679 1.00 71.81 68 ASN A N 1
ATOM 573 C CA . ASN A 1 68 ? 18.659 4.485 -15.231 1.00 71.81 68 ASN A CA 1
ATOM 574 C C . ASN A 1 68 ? 19.002 5.924 -14.826 1.00 71.81 68 ASN A C 1
ATOM 576 O O . ASN A 1 68 ? 18.441 6.424 -13.853 1.00 71.81 68 ASN A O 1
ATOM 580 N N . ALA A 1 69 ? 19.826 6.634 -15.603 1.00 70.62 69 ALA A N 1
ATOM 581 C CA . ALA A 1 69 ? 20.063 8.063 -15.400 1.00 70.62 69 ALA A CA 1
ATOM 582 C C . ALA A 1 69 ? 18.760 8.875 -15.513 1.00 70.62 69 ALA A C 1
ATOM 584 O O . ALA A 1 69 ? 18.470 9.701 -14.649 1.00 70.62 69 ALA A O 1
ATOM 585 N N . PHE A 1 70 ? 17.923 8.590 -16.516 1.00 66.31 70 PHE A N 1
ATOM 586 C CA . PHE A 1 70 ? 16.634 9.264 -16.691 1.00 66.31 70 PHE A CA 1
ATOM 587 C C . PHE A 1 70 ? 15.628 8.941 -15.573 1.00 66.31 70 PHE A C 1
ATOM 589 O O . PHE A 1 70 ? 14.917 9.830 -15.097 1.00 66.31 70 PHE A O 1
ATOM 596 N N . LYS A 1 71 ? 15.585 7.681 -15.116 1.00 62.16 71 LYS A N 1
ATOM 597 C CA . LYS A 1 71 ? 14.769 7.259 -13.964 1.00 62.16 71 LYS A CA 1
ATOM 598 C C . LYS A 1 71 ? 15.193 7.989 -12.687 1.00 62.16 71 LYS A C 1
ATOM 600 O O . LYS A 1 71 ? 14.340 8.534 -11.994 1.00 62.16 71 LYS A O 1
ATOM 605 N N . ASN A 1 72 ? 16.495 8.051 -12.411 1.00 57.50 72 ASN A N 1
ATOM 606 C CA . ASN A 1 72 ? 17.025 8.650 -11.186 1.00 57.50 72 ASN A CA 1
ATOM 607 C C . ASN A 1 72 ? 16.794 10.165 -11.124 1.00 57.50 72 ASN A C 1
ATOM 609 O O . ASN A 1 72 ? 16.417 10.668 -10.070 1.00 57.50 72 ASN A O 1
ATOM 613 N N . VAL A 1 73 ? 16.936 10.885 -12.242 1.00 55.44 73 VAL A N 1
ATOM 614 C CA . VAL A 1 73 ? 16.702 12.341 -12.288 1.00 55.44 73 VAL A CA 1
ATOM 615 C C . VAL A 1 73 ? 15.231 12.693 -12.020 1.00 55.44 73 VAL A C 1
ATOM 617 O O . VAL A 1 73 ? 14.949 13.642 -11.294 1.00 55.44 73 VAL A O 1
ATOM 620 N N . ASN A 1 74 ? 14.280 11.916 -12.545 1.00 53.22 74 ASN A N 1
ATOM 621 C CA . ASN A 1 74 ? 12.850 12.164 -12.315 1.00 53.22 74 ASN A CA 1
ATOM 622 C C . ASN A 1 74 ? 12.341 11.643 -10.963 1.00 53.22 74 ASN A C 1
ATOM 624 O O . ASN A 1 74 ? 11.357 12.168 -10.441 1.00 53.22 74 ASN A O 1
ATOM 628 N N . TRP A 1 75 ? 12.987 10.623 -10.392 1.00 50.84 75 TRP A N 1
ATOM 629 C CA . TRP A 1 75 ? 12.606 10.057 -9.098 1.00 50.84 75 TRP A CA 1
ATOM 630 C C . TRP A 1 75 ? 13.114 10.907 -7.921 1.00 50.84 75 TRP A C 1
ATOM 632 O O . TRP A 1 75 ? 12.326 11.247 -7.039 1.00 50.84 75 TRP A O 1
ATOM 642 N N . LEU A 1 76 ? 14.386 11.336 -7.948 1.00 46.09 76 LEU A N 1
ATOM 643 C CA . LEU A 1 76 ? 14.984 12.183 -6.901 1.00 46.09 76 LEU A CA 1
ATOM 644 C C . LEU A 1 76 ? 14.265 13.532 -6.746 1.00 46.09 76 LEU A C 1
ATOM 646 O O . LEU A 1 76 ? 14.069 13.987 -5.624 1.00 46.09 76 LEU A O 1
ATOM 650 N N . ASN A 1 77 ? 13.822 14.138 -7.851 1.00 50.81 77 ASN A N 1
ATOM 651 C CA . ASN A 1 77 ? 13.177 15.455 -7.827 1.00 50.81 77 ASN A CA 1
ATOM 652 C C . ASN A 1 77 ? 11.722 15.441 -7.326 1.00 50.81 77 ASN A C 1
ATOM 654 O O . ASN A 1 77 ? 11.216 16.490 -6.947 1.00 50.81 77 ASN A O 1
ATOM 658 N N . ASN A 1 78 ? 11.041 14.288 -7.325 1.00 53.16 78 ASN A N 1
ATOM 659 C CA . ASN A 1 78 ? 9.607 14.213 -7.009 1.00 53.16 78 ASN A CA 1
ATOM 660 C C . ASN A 1 78 ? 9.287 13.497 -5.688 1.00 53.16 78 ASN A C 1
ATOM 662 O O . ASN A 1 78 ? 8.156 13.593 -5.214 1.00 53.16 78 ASN A O 1
ATOM 666 N N . HIS A 1 79 ? 10.239 12.765 -5.098 1.00 53.38 79 HIS A N 1
ATOM 667 C CA . HIS A 1 79 ? 9.921 11.835 -4.008 1.00 53.38 79 HIS A CA 1
ATOM 668 C C . HIS A 1 79 ? 10.811 11.913 -2.768 1.00 53.38 79 HIS A C 1
ATOM 670 O O . HIS A 1 79 ? 10.494 11.222 -1.808 1.00 53.38 79 HIS A O 1
ATOM 676 N N . ALA A 1 80 ? 11.854 12.749 -2.718 1.00 58.66 80 ALA A N 1
ATOM 677 C CA . ALA A 1 80 ? 12.681 12.872 -1.510 1.00 58.66 80 ALA A CA 1
ATOM 678 C C . ALA A 1 80 ? 11.851 13.274 -0.270 1.00 58.66 80 ALA A C 1
ATOM 680 O O . ALA A 1 80 ? 11.968 12.651 0.785 1.00 58.66 80 ALA A O 1
ATOM 681 N N . ASP A 1 81 ? 10.934 14.231 -0.434 1.00 60.62 81 ASP A N 1
ATOM 682 C CA . ASP A 1 81 ? 10.038 14.676 0.640 1.00 60.62 81 ASP A CA 1
ATOM 683 C C . ASP A 1 81 ? 8.982 13.613 0.986 1.00 60.62 81 ASP A C 1
ATOM 685 O O . ASP A 1 81 ? 8.702 13.356 2.157 1.00 60.62 81 ASP A O 1
ATOM 689 N N . LEU A 1 82 ? 8.446 12.924 -0.029 1.00 61.16 82 LEU A N 1
ATOM 690 C CA . LEU A 1 82 ? 7.443 11.870 0.150 1.00 61.16 82 LEU A CA 1
ATOM 691 C C . LEU A 1 82 ? 8.029 10.636 0.857 1.00 61.16 82 LEU A C 1
ATOM 693 O O . LEU A 1 82 ? 7.369 10.024 1.693 1.00 61.16 82 LEU A O 1
ATOM 697 N N . GLN A 1 83 ? 9.270 10.273 0.528 1.00 60.94 83 GLN A N 1
ATOM 698 C CA . GLN A 1 83 ? 9.999 9.156 1.123 1.00 60.94 83 GLN A CA 1
ATOM 699 C C . GLN A 1 83 ? 10.280 9.435 2.605 1.00 60.94 83 GLN A C 1
ATOM 701 O O . GLN A 1 83 ? 9.991 8.587 3.447 1.00 60.94 83 GLN A O 1
ATOM 706 N N . ALA A 1 84 ? 10.752 10.643 2.933 1.00 66.69 84 ALA A N 1
ATOM 707 C CA . ALA A 1 84 ? 10.985 11.066 4.312 1.00 66.69 84 ALA A CA 1
ATOM 708 C C . ALA A 1 84 ? 9.686 11.100 5.139 1.00 66.69 84 ALA A C 1
ATOM 710 O O . ALA A 1 84 ? 9.673 10.704 6.307 1.00 66.69 84 ALA A O 1
ATOM 711 N N . GLU A 1 85 ? 8.569 11.527 4.543 1.00 64.88 85 GLU A N 1
ATOM 712 C CA . GLU A 1 85 ? 7.264 11.539 5.207 1.00 64.88 85 GLU A CA 1
ATOM 713 C C . GLU A 1 85 ? 6.705 10.121 5.426 1.00 64.88 85 GLU A C 1
ATOM 715 O O . GLU A 1 85 ? 6.203 9.814 6.510 1.00 64.88 85 GLU A O 1
ATOM 720 N N . ILE A 1 86 ? 6.880 9.218 4.452 1.00 61.88 86 ILE A N 1
ATOM 721 C CA . ILE A 1 86 ? 6.555 7.790 4.584 1.00 61.88 86 ILE A CA 1
ATOM 722 C C . ILE A 1 86 ? 7.395 7.136 5.689 1.00 61.88 86 ILE A C 1
ATOM 724 O O . ILE A 1 86 ? 6.845 6.425 6.530 1.00 61.88 86 ILE A O 1
ATOM 728 N N . GLU A 1 87 ? 8.704 7.384 5.730 1.00 68.50 87 GLU A N 1
ATOM 729 C CA . GLU A 1 87 ? 9.599 6.836 6.756 1.00 68.50 87 GLU A CA 1
ATOM 730 C C . GLU A 1 87 ? 9.244 7.348 8.156 1.00 68.50 87 GLU A C 1
ATOM 732 O O . GLU A 1 87 ? 9.164 6.558 9.101 1.00 68.50 87 GLU A O 1
ATOM 737 N N . LYS A 1 88 ? 8.926 8.641 8.290 1.00 68.38 88 LYS A N 1
ATOM 738 C CA . LYS A 1 88 ? 8.451 9.233 9.547 1.00 68.38 88 LYS A CA 1
ATOM 739 C C . LYS A 1 88 ? 7.134 8.605 10.014 1.00 68.38 88 LYS A C 1
ATOM 741 O O . LYS A 1 88 ? 7.002 8.254 11.185 1.00 68.38 88 LYS A O 1
ATOM 746 N N . MET A 1 89 ? 6.177 8.405 9.106 1.00 61.62 89 MET A N 1
ATOM 747 C CA . MET A 1 89 ? 4.895 7.768 9.425 1.00 61.62 89 MET A CA 1
ATOM 748 C C . MET A 1 89 ? 5.023 6.275 9.761 1.00 61.62 89 MET A C 1
ATOM 750 O O . MET A 1 89 ? 4.277 5.773 10.599 1.00 61.62 89 MET A O 1
ATOM 754 N N . LEU A 1 90 ? 5.955 5.553 9.132 1.00 60.84 90 LEU A N 1
ATOM 755 C CA . LEU A 1 90 ? 6.226 4.145 9.440 1.00 60.84 90 LEU A CA 1
ATOM 756 C C . LEU A 1 90 ? 6.964 3.970 10.777 1.00 60.84 90 LEU A C 1
ATOM 758 O O . LEU A 1 90 ? 6.753 2.966 11.463 1.00 60.84 90 LEU A O 1
ATOM 762 N N . ALA A 1 91 ? 7.805 4.935 11.164 1.00 65.50 91 ALA A N 1
ATOM 763 C CA . ALA A 1 91 ? 8.507 4.935 12.446 1.00 65.50 91 ALA A CA 1
ATOM 764 C C . ALA A 1 91 ? 7.560 5.169 13.641 1.00 65.50 91 ALA A C 1
ATOM 766 O O . ALA A 1 91 ? 7.758 4.597 14.719 1.00 65.50 91 ALA A O 1
ATOM 767 N N . GLU A 1 92 ? 6.491 5.949 13.459 1.00 65.44 92 GLU A N 1
ATOM 768 C CA . GLU A 1 92 ? 5.463 6.158 14.478 1.00 65.44 92 GLU A CA 1
ATOM 769 C C . GLU A 1 92 ? 4.527 4.941 14.578 1.00 65.44 92 GLU A C 1
ATOM 771 O O . GLU A 1 92 ? 3.437 4.891 14.004 1.00 65.44 92 GLU A O 1
ATOM 776 N N . LYS A 1 93 ? 4.925 3.926 15.361 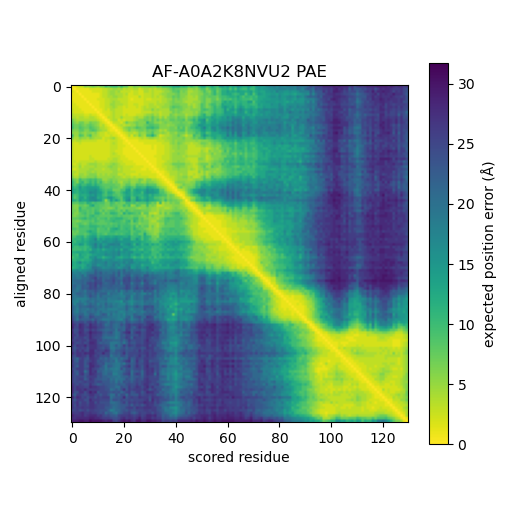1.00 62.47 93 LYS A N 1
ATOM 777 C CA . LYS A 1 93 ? 4.000 2.844 15.737 1.00 62.47 93 LYS A CA 1
ATOM 778 C C . LYS A 1 93 ? 2.734 3.464 16.346 1.00 62.47 93 LYS A C 1
ATOM 780 O O . LYS A 1 93 ? 2.848 4.264 17.278 1.00 62.47 93 LYS A O 1
ATOM 785 N N . PRO A 1 94 ? 1.526 3.075 15.893 1.00 65.19 94 PRO A N 1
ATOM 786 C CA . PRO A 1 94 ? 0.296 3.642 16.423 1.00 65.19 94 PRO A CA 1
ATOM 787 C C . PRO A 1 94 ? 0.231 3.370 17.925 1.00 65.19 94 PRO A C 1
ATOM 789 O O . PRO A 1 94 ? 0.189 2.207 18.341 1.00 65.19 94 PRO A O 1
ATOM 792 N N . LYS A 1 95 ? 0.238 4.440 18.733 1.00 73.94 95 LYS A N 1
ATOM 793 C CA . LYS A 1 95 ? 0.086 4.345 20.188 1.00 73.94 95 LYS A CA 1
ATOM 794 C C . LYS A 1 95 ? -1.199 3.573 20.479 1.00 73.94 95 LYS A C 1
ATOM 796 O O . LYS A 1 95 ? -2.286 3.963 20.054 1.00 73.94 95 LYS A O 1
ATOM 801 N N . ARG A 1 96 ? -1.065 2.434 21.157 1.00 83.88 96 ARG A N 1
ATOM 802 C CA . ARG A 1 96 ? -2.199 1.656 21.656 1.00 83.88 96 ARG A CA 1
ATOM 803 C C . ARG A 1 96 ? -2.247 1.803 23.163 1.00 83.88 96 ARG A C 1
ATOM 805 O O . ARG A 1 96 ? -1.263 1.522 23.839 1.00 83.88 96 ARG A O 1
ATOM 812 N N . TYR A 1 97 ? -3.405 2.201 23.661 1.00 87.38 97 TYR A N 1
ATOM 813 C CA . TYR A 1 97 ? -3.701 2.254 25.082 1.00 87.38 97 TYR A CA 1
ATOM 814 C C . TYR A 1 97 ? -4.283 0.906 25.482 1.00 87.38 97 TYR A C 1
ATOM 816 O O . TYR A 1 97 ? -5.275 0.465 24.896 1.00 87.38 97 TYR A O 1
ATOM 824 N N . LYS A 1 98 ? -3.641 0.234 26.434 1.00 91.31 98 LYS A N 1
ATOM 825 C CA . LYS A 1 98 ? -4.131 -1.016 27.013 1.00 91.31 98 LYS A CA 1
ATOM 826 C C . LYS A 1 98 ? -4.830 -0.706 28.327 1.00 91.31 98 LYS A C 1
ATOM 828 O O . LYS A 1 98 ? -4.351 0.126 29.094 1.00 91.31 98 LYS A O 1
ATOM 833 N N . TYR A 1 99 ? -5.938 -1.382 28.576 1.00 92.44 99 TYR A N 1
ATOM 834 C CA . TYR A 1 99 ? -6.719 -1.247 29.792 1.00 92.44 99 TYR A CA 1
ATOM 835 C C . TYR A 1 99 ? -7.030 -2.625 30.352 1.00 92.44 99 TYR A C 1
ATOM 837 O O . TYR A 1 99 ? -7.223 -3.565 29.585 1.00 92.44 99 TYR A O 1
ATOM 845 N N . GLU A 1 100 ? -7.129 -2.713 31.668 1.00 92.38 100 GLU A N 1
ATOM 846 C CA . GLU A 1 100 ? -7.479 -3.931 32.383 1.00 92.38 100 GLU A CA 1
ATOM 847 C C . GLU A 1 100 ? -8.523 -3.614 33.454 1.00 92.38 100 GLU A C 1
ATOM 849 O O . GLU A 1 100 ? -8.471 -2.586 34.136 1.00 92.38 100 GLU A O 1
ATOM 854 N N . CYS A 1 101 ? -9.509 -4.496 33.593 1.00 91.31 101 CYS A N 1
ATOM 855 C CA . CYS A 1 101 ? -10.436 -4.434 34.711 1.00 91.31 101 CYS A CA 1
ATOM 856 C C . CYS A 1 101 ? -9.798 -5.057 35.955 1.00 91.31 101 CYS A C 1
ATOM 858 O O . CYS A 1 101 ? -9.536 -6.256 35.960 1.00 91.31 101 CYS A O 1
ATOM 860 N N . GLY A 1 102 ? -9.664 -4.294 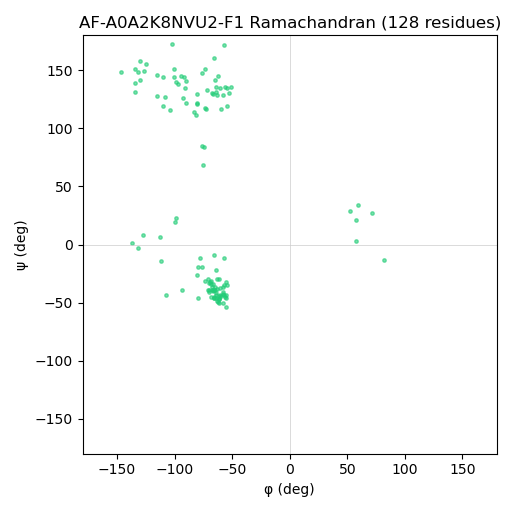37.042 1.00 86.06 102 GLY A N 1
ATOM 861 C CA . GLY A 1 102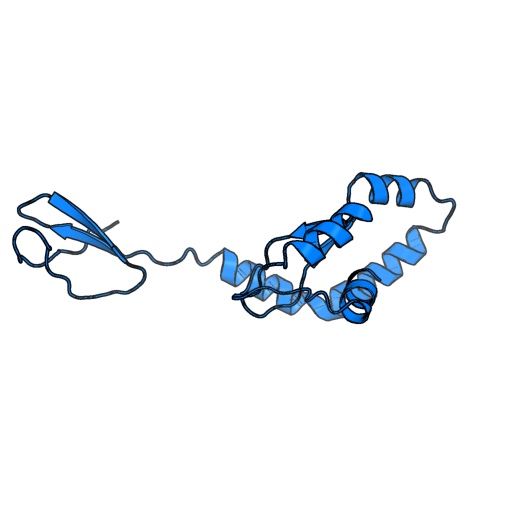 ? -9.074 -4.791 38.294 1.00 86.06 102 GLY A CA 1
ATOM 862 C C . GLY A 1 102 ? -9.870 -5.884 39.024 1.00 86.06 102 GLY A C 1
ATOM 863 O O . GLY A 1 102 ? -9.360 -6.450 39.982 1.00 86.06 102 GLY A O 1
ATOM 864 N N . LEU A 1 103 ? -11.107 -6.181 38.601 1.00 87.81 103 LEU A N 1
ATOM 865 C CA . LEU A 1 103 ? -11.954 -7.201 39.241 1.00 87.81 103 LEU A CA 1
ATOM 866 C C . LEU A 1 103 ? -12.114 -8.475 38.417 1.00 87.81 103 LEU A C 1
ATOM 868 O O . LEU A 1 103 ? -12.095 -9.571 38.964 1.00 87.81 103 LEU A O 1
ATOM 872 N N . CYS A 1 104 ? -12.332 -8.338 37.109 1.00 88.88 104 CYS A N 1
ATOM 873 C CA . CYS A 1 104 ? -12.602 -9.483 36.236 1.00 88.88 104 CYS A CA 1
ATOM 874 C C . CYS A 1 104 ? -11.483 -9.757 35.228 1.00 88.88 104 CYS A C 1
ATOM 876 O O . CYS A 1 104 ? -11.669 -10.598 34.349 1.00 88.88 104 CYS A O 1
ATOM 878 N N . PHE A 1 105 ? -10.358 -9.035 35.335 1.00 86.25 105 PHE A N 1
ATOM 879 C CA . PHE A 1 105 ? -9.165 -9.183 34.492 1.00 86.25 105 PHE A CA 1
ATOM 880 C C . PHE A 1 105 ? -9.474 -9.118 32.989 1.00 86.25 105 PHE A C 1
ATOM 882 O O . PHE A 1 105 ? -8.821 -9.739 32.155 1.00 86.25 105 PHE A O 1
ATOM 889 N N . TYR A 1 106 ? -10.533 -8.386 32.634 1.00 87.81 106 TYR A N 1
ATOM 890 C CA . TYR A 1 106 ? -10.888 -8.149 31.247 1.00 87.81 106 TYR A CA 1
ATOM 891 C C . TYR A 1 106 ? -9.911 -7.147 30.638 1.00 87.81 106 TYR A C 1
ATOM 893 O O . TYR A 1 106 ? -9.878 -5.988 31.060 1.00 87.81 106 TYR A O 1
ATOM 901 N N . ASP A 1 107 ? -9.170 -7.597 29.630 1.00 89.88 107 ASP A N 1
ATOM 902 C CA . ASP A 1 107 ? -8.232 -6.777 28.875 1.00 89.88 107 ASP A CA 1
ATOM 903 C C . ASP A 1 107 ? -8.907 -6.130 27.658 1.00 89.88 107 ASP A C 1
ATOM 905 O O . ASP A 1 107 ? -9.612 -6.769 26.873 1.00 89.88 107 ASP A O 1
ATOM 909 N N . PHE A 1 108 ? -8.639 -4.841 27.463 1.00 88.94 108 PHE A N 1
ATOM 910 C CA . PHE A 1 108 ? -9.109 -4.063 26.324 1.00 88.94 108 PHE A CA 1
ATOM 911 C C . PHE A 1 108 ? -7.979 -3.218 25.734 1.00 88.94 108 PHE A C 1
ATOM 913 O O . PHE A 1 108 ? -7.049 -2.807 26.423 1.00 88.94 108 PHE A O 1
ATOM 920 N N . SER A 1 109 ? -8.034 -2.940 24.433 1.00 89.44 109 SER A N 1
ATOM 921 C CA . SER A 1 109 ? -7.055 -2.084 23.758 1.00 89.44 109 SER A CA 1
ATOM 922 C C . SER A 1 109 ? -7.750 -1.086 22.844 1.00 89.44 109 SER A C 1
ATOM 924 O O . SER A 1 109 ? -8.564 -1.474 22.009 1.00 89.44 109 SER A O 1
ATOM 926 N N . SER A 1 110 ? -7.374 0.187 22.952 1.00 87.38 110 SER A N 1
ATOM 927 C CA . SER A 1 110 ? -7.901 1.275 22.127 1.00 87.38 110 SER A CA 1
ATOM 928 C C . SER A 1 110 ? -6.791 2.047 21.419 1.00 87.38 110 SER A C 1
ATOM 930 O O . SER A 1 110 ? -5.648 2.099 21.874 1.00 87.38 110 SER A O 1
ATOM 932 N N . LYS A 1 111 ? -7.150 2.677 20.298 1.00 86.25 111 LYS A N 1
ATOM 933 C CA . LYS A 1 111 ? -6.314 3.675 19.611 1.00 86.25 111 LYS A CA 1
ATOM 934 C C . LYS A 1 111 ? -6.385 5.056 20.265 1.00 86.25 111 LYS A C 1
ATOM 936 O O . LYS A 1 111 ? -5.517 5.883 20.023 1.00 86.25 111 LYS A O 1
ATOM 941 N N . HIS A 1 112 ? -7.420 5.296 21.063 1.00 84.81 112 HIS A N 1
ATOM 942 C CA . HIS A 1 112 ? -7.654 6.558 21.749 1.00 84.81 112 HIS A CA 1
ATOM 943 C C . HIS A 1 112 ? -7.567 6.367 23.258 1.00 84.81 112 HIS A C 1
ATOM 945 O O . HIS A 1 112 ? -7.956 5.320 23.794 1.00 84.81 112 HIS A O 1
ATOM 951 N N . ASP A 1 113 ? -7.058 7.398 23.916 1.00 87.06 113 ASP A N 1
ATOM 952 C CA . ASP A 1 113 ? -7.114 7.527 25.358 1.00 87.06 113 ASP A CA 1
ATOM 953 C C . ASP A 1 113 ? -8.556 7.861 25.768 1.00 87.06 113 ASP A C 1
ATOM 955 O O . ASP A 1 113 ? -9.105 8.861 25.308 1.00 87.06 113 ASP A O 1
ATOM 959 N N . MET A 1 114 ? -9.200 6.978 26.530 1.00 86.44 114 MET A N 1
ATOM 960 C CA . MET A 1 114 ? -10.616 7.083 26.878 1.00 86.44 114 MET A CA 1
ATOM 961 C C . MET A 1 114 ? -10.864 6.529 28.278 1.00 86.44 114 MET A C 1
ATOM 963 O O . MET A 1 114 ? -10.241 5.552 28.696 1.00 86.44 114 MET A O 1
ATOM 967 N N . GLU A 1 115 ? -11.842 7.106 28.967 1.00 88.31 115 GLU A N 1
ATOM 968 C CA . GLU A 1 115 ? -12.403 6.532 30.186 1.00 88.31 115 GLU A CA 1
ATOM 969 C C . GLU A 1 115 ? -13.407 5.440 29.809 1.00 88.31 115 GLU A C 1
ATOM 971 O O . GLU A 1 115 ? -14.363 5.676 29.069 1.00 88.31 115 GLU A O 1
ATOM 976 N N . LEU A 1 116 ? -13.170 4.216 30.279 1.00 87.94 116 LEU A N 1
ATOM 977 C CA . LEU A 1 116 ? -13.951 3.044 29.900 1.00 87.94 116 LEU A CA 1
ATOM 978 C C . LEU A 1 116 ? -14.475 2.317 31.129 1.00 87.94 116 LEU A C 1
ATOM 980 O O . LEU A 1 116 ? -13.823 2.272 32.170 1.00 87.94 116 LEU A O 1
ATOM 984 N N . LYS A 1 1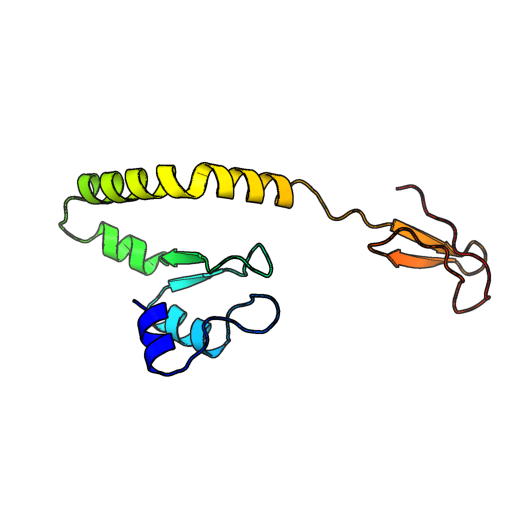17 ? -15.636 1.683 30.972 1.00 90.62 117 LYS A N 1
ATOM 985 C CA . LYS A 1 117 ? -16.202 0.761 31.955 1.00 90.62 117 LYS A CA 1
ATOM 986 C C . LYS A 1 117 ? -16.156 -0.660 31.416 1.00 90.62 117 LYS A C 1
ATOM 988 O O . LYS A 1 117 ? -16.326 -0.896 30.220 1.00 90.62 117 LYS A O 1
ATOM 993 N N . CYS A 1 118 ? -15.915 -1.612 32.305 1.00 89.50 118 CYS A N 1
ATOM 994 C CA . CYS A 1 118 ? -15.943 -3.021 31.971 1.00 89.50 118 CYS A CA 1
ATOM 995 C C . CYS A 1 118 ? -17.374 -3.456 31.638 1.00 89.50 118 CYS A C 1
ATOM 997 O O . CYS A 1 118 ? -18.284 -3.255 32.433 1.00 89.50 118 CYS A O 1
ATOM 999 N N . LEU A 1 119 ? -17.560 -4.138 30.508 1.00 86.62 119 LEU A N 1
ATOM 1000 C CA . LEU A 1 119 ? -18.867 -4.659 30.088 1.00 86.62 119 LEU A CA 1
ATOM 1001 C C . LEU A 1 119 ? -19.446 -5.724 31.034 1.00 86.62 119 LEU A C 1
ATOM 1003 O O . LEU A 1 119 ? -20.645 -5.968 30.999 1.00 86.62 119 LEU A O 1
ATOM 1007 N N . LYS A 1 120 ? -18.610 -6.393 31.840 1.00 86.44 120 LYS A N 1
ATOM 1008 C CA . LYS A 1 120 ? -19.046 -7.503 32.704 1.00 86.44 120 LYS A CA 1
ATOM 1009 C C . LYS A 1 120 ? -19.423 -7.077 34.117 1.00 86.44 120 LYS A C 1
ATOM 1011 O O . LYS A 1 120 ? -20.337 -7.650 34.692 1.00 86.44 120 LYS A O 1
ATOM 1016 N N . CYS A 1 121 ? -18.683 -6.138 34.696 1.00 89.25 121 CYS A N 1
ATOM 1017 C CA . CYS A 1 121 ? -18.851 -5.740 36.096 1.00 89.25 121 CYS A CA 1
ATOM 1018 C C . CYS A 1 121 ? -19.026 -4.231 36.276 1.00 89.25 121 CYS A C 1
ATOM 1020 O O . CYS A 1 121 ? -18.946 -3.756 37.403 1.00 89.25 121 CYS A O 1
ATOM 1022 N N . GLU A 1 122 ? -19.170 -3.482 35.177 1.00 89.00 122 GLU A N 1
ATOM 1023 C CA . GLU A 1 122 ? -19.386 -2.026 35.115 1.00 89.00 122 GLU A CA 1
ATOM 1024 C C . GLU A 1 122 ? -18.321 -1.156 35.800 1.00 89.00 122 GLU A C 1
ATOM 1026 O O . GLU A 1 122 ? -18.401 0.073 35.790 1.00 89.00 122 GLU A O 1
ATOM 1031 N N . ASN A 1 123 ? -17.274 -1.780 36.337 1.00 89.25 123 ASN A N 1
ATOM 1032 C CA . ASN A 1 123 ? -16.189 -1.092 37.007 1.00 89.25 123 ASN A CA 1
ATOM 1033 C C . ASN A 1 123 ? -15.277 -0.378 36.003 1.00 89.25 123 ASN A C 1
ATOM 1035 O O . ASN A 1 123 ? -15.129 -0.848 34.868 1.00 89.25 123 ASN A O 1
ATOM 1039 N N . PRO A 1 124 ? -14.631 0.728 36.408 1.00 89.31 124 PRO A N 1
ATOM 1040 C CA . PRO A 1 124 ? -13.683 1.435 35.558 1.00 89.31 124 PRO A CA 1
ATOM 1041 C C . PRO A 1 124 ? -12.553 0.512 35.083 1.00 89.31 124 PRO A C 1
ATOM 1043 O O . PRO A 1 124 ? -11.993 -0.260 35.864 1.00 89.31 124 PRO A O 1
ATOM 1046 N N . LEU A 1 125 ? -12.212 0.590 33.796 1.00 91.69 125 LEU A N 1
ATOM 1047 C CA . LEU A 1 125 ? -10.999 -0.026 33.270 1.00 91.69 125 LEU A CA 1
ATOM 1048 C C . LEU A 1 125 ? -9.808 0.890 33.563 1.00 91.69 125 LEU A C 1
ATOM 1050 O O . LEU A 1 125 ? -9.840 2.079 33.246 1.00 91.69 125 LEU A O 1
ATOM 1054 N N . VAL A 1 126 ? -8.745 0.333 34.138 1.00 91.12 126 VAL A N 1
ATOM 1055 C CA . VAL A 1 126 ? -7.527 1.077 34.479 1.00 91.12 126 VAL A CA 1
ATOM 1056 C C . VAL A 1 126 ? -6.508 0.887 33.366 1.00 91.12 126 VAL A C 1
ATOM 1058 O O . VAL A 1 126 ? -6.348 -0.216 32.844 1.00 91.12 126 VAL A O 1
ATOM 1061 N N . LYS A 1 127 ? -5.812 1.959 32.977 1.00 91.12 127 LYS A N 1
ATOM 1062 C CA . LYS A 1 127 ? -4.735 1.859 31.987 1.00 91.12 127 LYS A CA 1
ATOM 1063 C C . LYS A 1 127 ? -3.616 0.978 32.518 1.00 91.12 127 LYS A C 1
ATOM 1065 O O . LYS A 1 127 ? -3.076 1.227 33.591 1.00 91.12 127 LYS A O 1
ATOM 1070 N N . LYS A 1 128 ? -3.231 -0.004 31.715 1.00 84.50 128 LYS A N 1
ATOM 1071 C CA . LYS A 1 128 ? -2.066 -0.843 31.963 1.00 84.50 128 LYS A CA 1
ATOM 1072 C C . LYS A 1 128 ? -0.847 -0.090 31.438 1.00 84.50 128 LYS A C 1
ATOM 1074 O O . LYS A 1 128 ? -0.765 0.176 30.236 1.00 84.50 128 LYS A O 1
ATOM 1079 N N . SER A 1 129 ? 0.056 0.313 32.329 1.00 69.38 129 SER A N 1
ATOM 1080 C CA . SER A 1 129 ? 1.377 0.811 31.936 1.00 69.38 129 SER A CA 1
ATOM 1081 C C . SER A 1 129 ? 2.083 -0.281 31.126 1.00 69.38 129 SER A C 1
ATOM 1083 O O . SER A 1 129 ? 2.073 -1.447 31.525 1.00 69.38 129 SER A O 1
ATOM 1085 N N . LEU A 1 130 ? 2.592 0.088 29.946 1.00 57.69 130 LEU A N 1
ATOM 1086 C CA . LEU A 1 130 ? 3.389 -0.796 29.091 1.00 57.69 130 LEU A CA 1
ATOM 1087 C C . LEU A 1 130 ? 4.746 -1.091 29.725 1.00 57.69 130 LEU A C 1
ATOM 1089 O O . LEU A 1 130 ? 5.325 -0.144 30.303 1.00 57.69 130 LEU A O 1
#

Foldseek 3Di:
DLCVVCVVVVNDQDDQQRAGDPVSCVSCVVVQWAWDGDLGSPDHTDIHHHPVVVVVVVPDPDDVVVVVVVVCVVCVVPPPVVVVVSVVVVVPDQDKWWWADPPPRDIDIDSDDDFDADPPPRHTTHTDDD